Protein AF-A0A1V4SZZ2-F1 (afdb_monomer_lite)

Sequence (129 aa):
RLESINNEPLRNYQVSIIRALSTLIGRSTSETLAELESLEASYDQLLGFRQFLESKGLSFPELEYRMYVLIQELDEFGVGIENFSFNRFDEEKHGDLKKDSRISMENAITMLEKALDSVKRGQPPYENF

pLDDT: mean 87.86, std 12.89, range [35.25, 97.75]

Radius of gyration: 17.21 Å; chains: 1; bounding box: 41×32×50 Å

Structure (mmCIF, N/CA/C/O backbone):
data_AF-A0A1V4SZZ2-F1
#
_entry.id   AF-A0A1V4SZZ2-F1
#
loop_
_atom_site.group_PDB
_atom_site.id
_atom_site.type_symbol
_atom_site.label_atom_id
_atom_site.label_alt_id
_atom_site.label_comp_id
_atom_site.label_asym_id
_atom_site.label_entity_id
_atom_site.label_seq_id
_atom_site.pdbx_PDB_ins_code
_atom_site.Cartn_x
_atom_site.Cartn_y
_atom_site.Cartn_z
_atom_site.occupancy
_atom_site.B_iso_or_equiv
_atom_site.auth_seq_id
_atom_site.auth_comp_id
_atom_site.auth_asym_id
_atom_site.auth_atom_id
_atom_site.pdbx_PDB_model_num
ATOM 1 N N . ARG A 1 1 ? -8.273 -22.784 13.184 1.00 47.00 1 ARG A N 1
ATOM 2 C CA . ARG A 1 1 ? -9.230 -21.900 13.903 1.00 47.00 1 ARG A CA 1
ATOM 3 C C . ARG A 1 1 ? -8.570 -20.599 14.360 1.00 47.00 1 ARG A C 1
ATOM 5 O O . ARG A 1 1 ? -9.166 -19.564 14.141 1.00 47.00 1 ARG A O 1
ATOM 12 N N . LEU A 1 2 ? -7.364 -20.629 14.948 1.00 39.09 2 LEU A N 1
ATOM 13 C CA . LEU A 1 2 ? -6.578 -19.405 15.198 1.0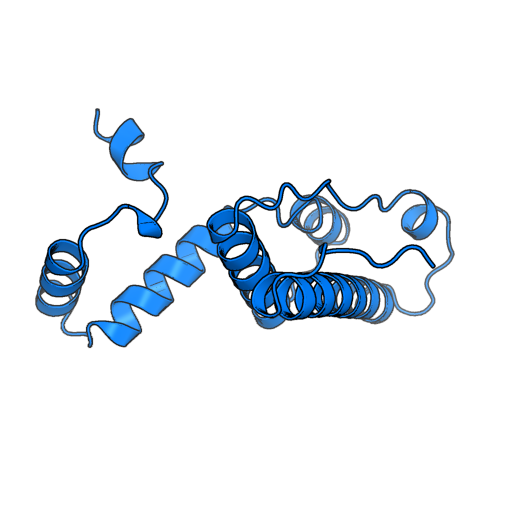0 39.09 2 LEU A CA 1
ATOM 14 C C . LEU A 1 2 ? -5.928 -18.868 13.911 1.00 39.09 2 LEU A C 1
ATOM 16 O O . LEU A 1 2 ? -6.052 -17.689 13.622 1.00 39.09 2 LEU A O 1
ATOM 20 N N . GLU A 1 3 ? -5.368 -19.742 13.069 1.00 46.19 3 GLU A N 1
ATOM 21 C CA . GLU A 1 3 ? -4.820 -19.337 11.758 1.00 46.19 3 GLU A CA 1
ATOM 22 C C . GLU A 1 3 ? -5.866 -18.739 10.809 1.00 46.19 3 GLU A C 1
ATOM 24 O O . GLU A 1 3 ? -5.558 -17.840 10.043 1.00 46.19 3 GLU A O 1
ATOM 29 N N . SER A 1 4 ? -7.122 -19.193 10.883 1.00 48.41 4 SER A N 1
ATOM 30 C CA . SER A 1 4 ? -8.207 -18.632 10.071 1.00 48.41 4 SER A CA 1
ATOM 31 C C . SER A 1 4 ? -8.628 -17.236 10.528 1.00 48.41 4 SER A C 1
ATOM 33 O O . SER A 1 4 ? -9.132 -16.489 9.710 1.00 48.41 4 SER A O 1
ATOM 35 N N . ILE A 1 5 ? -8.426 -16.897 11.809 1.00 51.81 5 ILE A N 1
ATOM 36 C CA . ILE A 1 5 ? -8.685 -15.551 12.340 1.00 51.81 5 ILE A CA 1
ATOM 37 C C . ILE A 1 5 ? -7.522 -14.620 11.984 1.00 51.81 5 ILE A C 1
ATOM 39 O O . ILE A 1 5 ? -7.768 -13.475 11.653 1.00 51.81 5 ILE A O 1
ATOM 43 N N . ASN A 1 6 ? -6.274 -15.102 12.003 1.00 53.56 6 ASN A N 1
ATOM 44 C CA . ASN A 1 6 ? -5.096 -14.293 11.651 1.00 53.56 6 ASN A CA 1
ATOM 45 C C . ASN A 1 6 ? -5.037 -13.867 10.175 1.00 53.56 6 ASN A C 1
ATOM 47 O O . ASN A 1 6 ? -4.257 -12.982 9.844 1.00 53.56 6 ASN A O 1
ATOM 51 N N . ASN A 1 7 ? -5.817 -14.513 9.307 1.00 61.84 7 ASN A N 1
ATOM 52 C CA . ASN A 1 7 ? -5.846 -14.237 7.872 1.00 61.84 7 ASN A CA 1
ATOM 53 C C . ASN A 1 7 ? -7.115 -13.482 7.444 1.00 61.84 7 ASN A C 1
ATOM 55 O O . ASN A 1 7 ? -7.361 -13.351 6.245 1.00 61.84 7 ASN A O 1
ATOM 59 N N . GLU A 1 8 ? -7.961 -13.045 8.386 1.00 71.69 8 GLU A N 1
ATOM 60 C CA . GLU A 1 8 ? -9.077 -12.165 8.042 1.00 71.69 8 GLU A CA 1
ATOM 61 C C . GLU A 1 8 ? -8.556 -10.747 7.772 1.00 71.69 8 GLU A C 1
ATOM 63 O O . GLU A 1 8 ? -7.724 -10.260 8.538 1.00 71.69 8 GLU A O 1
ATOM 68 N N . PRO A 1 9 ? -9.055 -10.069 6.723 1.00 75.38 9 PRO A N 1
ATOM 69 C CA . PRO A 1 9 ? -8.731 -8.673 6.477 1.00 75.38 9 PRO A CA 1
ATOM 70 C C . PRO A 1 9 ? -9.028 -7.784 7.690 1.00 75.38 9 PRO A C 1
ATOM 72 O O . PRO A 1 9 ? -10.084 -7.931 8.317 1.00 75.38 9 PRO A O 1
ATOM 75 N N . LEU A 1 10 ? -8.161 -6.815 7.987 1.00 83.00 10 LEU A N 1
ATOM 76 C CA . LEU A 1 10 ? -8.281 -5.902 9.126 1.00 83.00 10 LEU A CA 1
ATOM 77 C C . LEU A 1 10 ? -9.636 -5.183 9.146 1.00 83.00 10 LEU A C 1
ATOM 79 O O . LEU A 1 10 ? -10.232 -4.997 10.208 1.00 83.00 10 LEU A O 1
ATOM 83 N N . ARG A 1 11 ? -10.171 -4.858 7.964 1.00 79.38 11 ARG A N 1
ATOM 84 C CA . ARG A 1 11 ? -11.501 -4.250 7.777 1.00 79.38 11 ARG A CA 1
ATOM 85 C C . ARG A 1 11 ? -12.660 -5.063 8.372 1.00 79.38 11 ARG A C 1
ATOM 87 O O . ARG A 1 11 ? -13.711 -4.501 8.666 1.00 79.38 11 ARG A O 1
ATOM 94 N N . ASN A 1 12 ? -12.485 -6.371 8.580 1.00 84.00 12 ASN A N 1
ATOM 95 C CA . ASN A 1 12 ? -13.504 -7.234 9.182 1.00 84.00 12 ASN A CA 1
ATOM 96 C C . ASN A 1 12 ? -13.476 -7.210 10.719 1.00 84.00 12 ASN A C 1
ATOM 98 O O . ASN A 1 12 ? -14.422 -7.676 11.363 1.00 84.00 12 ASN A O 1
ATOM 102 N N . TYR A 1 13 ? -12.426 -6.659 11.336 1.00 84.75 13 TYR A N 1
ATOM 103 C CA . TYR A 1 13 ? -12.338 -6.574 12.788 1.00 84.75 13 TYR A CA 1
ATOM 104 C C . TYR A 1 13 ? -13.223 -5.453 13.328 1.00 84.75 13 TYR A C 1
ATOM 106 O O . TYR A 1 13 ? -13.207 -4.309 12.878 1.00 84.75 13 TYR A O 1
ATOM 114 N N . GLN A 1 14 ? -13.979 -5.767 14.378 1.00 87.69 14 GLN A N 1
ATOM 115 C CA . GLN A 1 14 ? -14.790 -4.764 15.058 1.00 87.69 14 GLN A CA 1
ATOM 116 C C . GLN A 1 14 ? -13.910 -3.724 15.758 1.00 87.69 14 GLN A C 1
ATOM 118 O O . GLN A 1 14 ? -12.943 -4.057 16.444 1.00 87.69 14 GLN A O 1
ATOM 123 N N . VAL A 1 15 ? -14.338 -2.460 15.719 1.00 88.94 15 VAL A N 1
ATOM 124 C CA . VAL A 1 15 ? -13.685 -1.345 16.431 1.00 88.94 15 VAL A CA 1
ATOM 125 C C . VAL A 1 15 ? -13.502 -1.630 17.931 1.00 88.94 15 VAL A C 1
ATOM 127 O O . VAL A 1 15 ? -12.548 -1.155 18.543 1.00 88.94 15 VAL A O 1
ATOM 130 N N . SER A 1 16 ? -14.389 -2.419 18.545 1.00 92.25 16 SER A N 1
ATOM 131 C CA . SER A 1 16 ? -14.268 -2.864 19.942 1.00 92.25 16 SER A CA 1
ATOM 132 C C . SER A 1 16 ? -12.980 -3.654 20.208 1.00 92.25 16 SER A C 1
ATOM 134 O O . SER A 1 16 ? -12.369 -3.461 21.259 1.00 92.25 16 SER A O 1
ATOM 136 N N . ILE A 1 17 ? -12.538 -4.481 19.257 1.00 91.56 17 ILE A N 1
ATOM 137 C CA . ILE A 1 17 ? -11.297 -5.261 19.341 1.00 91.56 17 ILE A CA 1
ATOM 138 C C . ILE A 1 17 ? -10.094 -4.320 19.283 1.00 91.56 17 ILE A C 1
ATOM 140 O O . ILE A 1 17 ? -9.214 -4.398 20.138 1.00 91.56 17 ILE A O 1
ATOM 144 N N . ILE A 1 18 ? -10.095 -3.371 18.343 1.00 92.00 18 ILE A N 1
ATOM 145 C CA . ILE A 1 18 ? -9.021 -2.376 18.200 1.00 92.00 18 ILE A CA 1
ATOM 146 C C . ILE A 1 18 ? -8.927 -1.511 19.466 1.00 92.00 18 ILE A C 1
ATOM 148 O O . ILE A 1 18 ? -7.838 -1.259 19.976 1.00 92.00 18 ILE A O 1
ATOM 152 N N . ARG A 1 19 ? -10.069 -1.107 20.041 1.00 93.38 19 ARG A N 1
ATOM 153 C CA . ARG A 1 19 ? -10.108 -0.384 21.322 1.00 93.38 19 ARG A CA 1
ATOM 154 C C . ARG A 1 19 ? -9.519 -1.212 22.460 1.00 93.38 19 ARG A C 1
ATOM 156 O O . ARG A 1 19 ? -8.684 -0.690 23.193 1.00 93.38 19 ARG A O 1
ATOM 163 N N . ALA A 1 20 ? -9.899 -2.485 22.578 1.00 95.31 20 ALA A N 1
ATOM 164 C CA . ALA A 1 20 ? -9.355 -3.383 23.594 1.00 95.31 20 ALA A CA 1
ATOM 165 C C . ALA A 1 20 ? -7.829 -3.540 23.463 1.00 95.31 20 ALA A C 1
ATOM 167 O O . ALA A 1 20 ? -7.123 -3.441 24.466 1.00 95.31 20 ALA A O 1
ATOM 168 N N . LEU A 1 21 ? -7.319 -3.700 22.236 1.00 93.75 21 LEU A N 1
ATOM 169 C CA . LEU A 1 21 ? -5.881 -3.732 21.954 1.00 93.75 21 LEU A CA 1
ATOM 170 C C . LEU A 1 21 ? -5.206 -2.417 22.351 1.00 93.75 21 LEU A C 1
ATOM 172 O O . LEU A 1 21 ? -4.221 -2.447 23.082 1.00 93.75 21 LEU A O 1
ATOM 176 N N . SER A 1 22 ? -5.772 -1.274 21.954 1.00 94.75 22 SER A N 1
ATOM 177 C CA . SER A 1 22 ? -5.214 0.046 22.268 1.00 94.75 22 SER A CA 1
ATOM 178 C C . SER A 1 22 ? -5.106 0.290 23.779 1.00 94.75 22 SER A C 1
ATOM 180 O O . SER A 1 22 ? -4.073 0.749 24.266 1.00 94.75 22 SER A O 1
ATOM 182 N N . THR A 1 23 ? -6.124 -0.124 24.547 1.00 95.69 23 THR A N 1
ATOM 183 C CA . THR A 1 23 ? -6.099 -0.087 26.015 1.00 95.69 23 THR A CA 1
ATOM 184 C C . THR A 1 23 ? -5.019 -1.000 26.593 1.00 95.69 23 THR A C 1
ATOM 186 O O . THR A 1 23 ? -4.328 -0.592 27.522 1.00 95.69 23 THR A O 1
ATOM 189 N N . LEU A 1 24 ? -4.852 -2.212 26.054 1.00 95.75 24 LEU A N 1
ATOM 190 C CA . LEU A 1 24 ? -3.870 -3.181 26.545 1.00 95.75 24 LEU A CA 1
ATOM 191 C C . LEU A 1 24 ? -2.425 -2.703 26.343 1.00 95.75 24 LEU A C 1
ATOM 193 O O . LEU A 1 24 ? -1.596 -2.880 27.232 1.00 95.75 24 LEU A O 1
ATOM 197 N N . ILE A 1 25 ? -2.125 -2.102 25.188 1.00 94.06 25 ILE A N 1
ATOM 198 C CA . ILE A 1 25 ? -0.769 -1.650 24.833 1.00 94.06 25 ILE A CA 1
ATOM 199 C C . ILE A 1 25 ? -0.475 -0.206 25.264 1.00 94.06 25 ILE A C 1
ATOM 201 O O . ILE A 1 25 ? 0.650 0.263 25.103 1.00 94.06 25 ILE A O 1
ATOM 205 N N . GLY A 1 26 ? -1.471 0.509 25.798 1.00 94.88 26 GLY A N 1
ATOM 206 C CA . GLY A 1 26 ? -1.326 1.893 26.250 1.00 94.88 26 GLY A CA 1
ATOM 207 C C . GLY A 1 26 ? -1.107 2.905 25.119 1.00 94.88 26 GLY A C 1
ATOM 208 O O . GLY A 1 26 ? -0.471 3.932 25.348 1.00 94.88 26 GLY A O 1
ATOM 209 N N . ARG A 1 27 ? -1.609 2.623 23.910 1.00 94.75 27 ARG A N 1
ATOM 210 C CA . ARG A 1 27 ? -1.555 3.526 22.744 1.00 94.75 27 ARG A CA 1
ATOM 211 C C . ARG A 1 27 ? -2.943 4.058 22.413 1.00 94.75 27 ARG A C 1
ATOM 213 O O . ARG A 1 27 ? -3.954 3.504 22.847 1.00 94.75 27 ARG A O 1
ATOM 220 N N . SER A 1 28 ? -3.019 5.129 21.630 1.00 95.81 28 SER A N 1
ATOM 221 C CA . SER A 1 28 ? -4.310 5.576 21.107 1.00 95.81 28 SER A CA 1
ATOM 222 C C . SER A 1 28 ? -4.894 4.537 20.140 1.00 95.8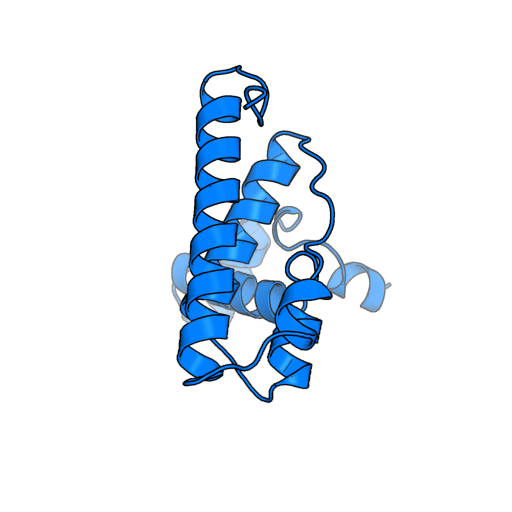1 28 SER A C 1
ATOM 224 O O . SER A 1 28 ? -4.173 3.776 19.486 1.00 95.81 28 SER A O 1
ATOM 226 N N . THR A 1 29 ? -6.224 4.508 20.012 1.00 92.19 29 THR A N 1
ATOM 227 C CA . THR A 1 29 ? -6.899 3.628 19.044 1.00 92.19 29 THR A CA 1
ATOM 228 C C . THR A 1 29 ? -6.454 3.921 17.608 1.00 92.19 29 THR A C 1
ATOM 230 O O . THR A 1 29 ? -6.336 2.991 16.821 1.00 92.19 29 THR A O 1
ATOM 233 N N . SER A 1 30 ? -6.141 5.183 17.289 1.00 90.31 30 SER A N 1
ATOM 234 C CA . SER A 1 30 ? -5.644 5.581 15.966 1.00 90.31 30 SER A CA 1
ATOM 235 C C . SER A 1 30 ? -4.244 5.040 15.681 1.00 90.31 30 SER A C 1
ATOM 237 O O . SER A 1 30 ? -4.021 4.501 14.606 1.00 90.31 30 SER A O 1
ATOM 239 N N . GLU A 1 31 ? -3.306 5.153 16.627 1.00 91.94 31 GLU A N 1
ATOM 240 C CA . GLU A 1 31 ? -1.949 4.603 16.460 1.00 91.94 31 GLU A CA 1
ATOM 241 C C . GLU A 1 31 ? -1.979 3.078 16.345 1.00 91.94 31 GLU A C 1
ATOM 243 O O . GLU A 1 31 ? -1.259 2.501 15.538 1.00 91.94 31 GLU A O 1
ATOM 248 N N . THR A 1 32 ? -2.844 2.432 17.132 1.00 92.44 32 THR A N 1
ATOM 249 C CA . THR A 1 32 ? -3.032 0.975 17.086 1.00 92.44 32 THR A CA 1
ATOM 250 C C . THR A 1 32 ? -3.563 0.533 15.724 1.00 92.44 32 THR A C 1
ATOM 252 O O . THR A 1 32 ? -3.076 -0.443 15.166 1.00 92.44 32 THR A O 1
ATOM 255 N N . LEU A 1 33 ? -4.550 1.253 15.178 1.00 90.25 33 LEU A N 1
ATOM 256 C CA . LEU A 1 33 ? -5.100 0.966 13.855 1.00 90.25 33 LEU A CA 1
ATOM 257 C C . LEU A 1 33 ? -4.043 1.143 12.760 1.00 90.25 33 LEU A C 1
ATOM 259 O O . LEU A 1 33 ? -3.852 0.226 11.974 1.00 90.25 33 LEU A O 1
ATOM 263 N N . ALA A 1 34 ? -3.295 2.248 12.777 1.00 86.31 34 ALA A N 1
ATOM 264 C CA . ALA A 1 34 ? -2.250 2.511 11.787 1.00 86.31 34 ALA A CA 1
ATOM 265 C C . ALA A 1 34 ? -1.138 1.443 11.789 1.00 86.31 34 ALA A C 1
ATOM 267 O O . ALA A 1 34 ? -0.616 1.072 10.740 1.00 86.31 34 ALA A O 1
ATOM 268 N N . GLU A 1 35 ? -0.768 0.921 12.961 1.00 89.38 35 GLU A N 1
ATOM 269 C CA . GLU A 1 35 ? 0.214 -0.164 13.074 1.00 89.38 35 GLU A CA 1
ATOM 270 C C . GLU A 1 35 ? -0.320 -1.485 12.504 1.00 89.38 35 GLU A C 1
ATOM 272 O O . GLU A 1 35 ? 0.416 -2.201 11.825 1.00 89.38 35 GLU A O 1
ATOM 277 N N . LEU A 1 36 ? -1.601 -1.790 12.730 1.00 89.88 36 LEU A N 1
ATOM 278 C CA . LEU A 1 36 ? -2.255 -2.964 12.150 1.00 89.88 36 LEU A CA 1
ATOM 279 C C . LEU A 1 36 ? -2.397 -2.840 10.626 1.00 89.88 36 LEU A C 1
ATOM 281 O O . LEU A 1 36 ? -2.118 -3.806 9.922 1.00 89.88 36 LEU A O 1
ATOM 285 N N . GLU A 1 37 ? -2.770 -1.664 10.115 1.00 86.94 37 GLU A N 1
ATOM 286 C CA . GLU A 1 37 ? -2.862 -1.391 8.673 1.00 86.94 37 GLU A CA 1
ATOM 287 C C . GLU A 1 37 ? -1.490 -1.513 8.002 1.00 86.94 37 GLU A C 1
ATOM 289 O O . GLU A 1 37 ? -1.367 -2.119 6.943 1.00 86.94 37 GLU A O 1
ATOM 294 N N . SER A 1 38 ? -0.437 -0.992 8.637 1.00 84.31 38 SER A N 1
ATOM 295 C CA . SER A 1 38 ? 0.941 -1.131 8.154 1.00 84.31 38 SER A CA 1
ATOM 296 C C . SER A 1 38 ? 1.395 -2.594 8.130 1.00 84.31 38 SER A C 1
ATOM 298 O O . SER A 1 38 ? 2.011 -3.048 7.163 1.00 84.31 38 SER A O 1
ATOM 300 N N . LEU A 1 39 ? 1.042 -3.364 9.164 1.00 86.25 39 LEU A N 1
ATOM 301 C CA . LEU A 1 39 ? 1.324 -4.793 9.221 1.00 86.25 39 LEU A CA 1
ATOM 302 C C . LEU A 1 39 ? 0.594 -5.556 8.108 1.00 86.25 39 LEU A C 1
ATOM 304 O O . LEU A 1 39 ? 1.207 -6.379 7.436 1.00 86.25 39 LEU A O 1
ATOM 308 N N . GLU A 1 40 ? -0.686 -5.281 7.878 1.00 85.81 40 GLU A N 1
ATOM 309 C CA . GLU A 1 40 ? -1.460 -5.910 6.806 1.00 85.81 40 GLU A CA 1
ATOM 310 C C . GLU A 1 40 ? -0.926 -5.535 5.418 1.00 85.81 40 GLU A C 1
ATOM 312 O O . GLU A 1 40 ? -0.657 -6.418 4.598 1.00 85.81 40 GLU A O 1
ATOM 317 N N . ALA A 1 41 ? -0.655 -4.245 5.193 1.00 84.62 41 ALA A N 1
ATOM 318 C CA . ALA A 1 41 ? -0.017 -3.754 3.978 1.00 84.62 41 ALA A CA 1
ATOM 319 C C . ALA A 1 41 ? 1.305 -4.481 3.719 1.00 84.62 41 ALA A C 1
ATOM 321 O O . ALA A 1 41 ? 1.611 -4.813 2.576 1.00 84.62 41 ALA A O 1
ATOM 322 N N . SER A 1 42 ? 2.064 -4.810 4.771 1.00 82.56 42 SER A N 1
ATOM 323 C CA . SER A 1 42 ? 3.319 -5.561 4.679 1.00 82.56 42 SER A CA 1
ATOM 324 C C . SER A 1 42 ? 3.168 -7.024 4.248 1.00 82.56 42 SER A C 1
ATOM 326 O O . SER A 1 42 ? 4.182 -7.660 3.973 1.00 82.56 42 SER A O 1
ATOM 328 N N . TYR A 1 43 ? 1.951 -7.558 4.069 1.00 82.25 43 TYR A N 1
ATOM 329 C CA . TYR A 1 43 ? 1.678 -8.887 3.483 1.00 82.25 43 TYR A CA 1
ATOM 330 C C . TYR A 1 43 ? 1.009 -8.843 2.093 1.00 82.25 43 TYR A C 1
ATOM 332 O O . TYR A 1 43 ? 1.055 -9.838 1.364 1.00 82.25 43 TYR A O 1
ATOM 340 N N . ASP A 1 44 ? 0.482 -7.688 1.685 1.00 88.44 44 ASP A N 1
ATOM 341 C CA . ASP A 1 44 ? -0.200 -7.501 0.402 1.00 88.44 44 ASP A CA 1
ATOM 342 C C . ASP A 1 44 ? 0.732 -7.619 -0.823 1.00 88.44 44 ASP A C 1
ATOM 344 O O . ASP A 1 44 ? 1.874 -7.171 -0.819 1.00 88.44 44 ASP A O 1
ATOM 348 N N . GLN A 1 45 ? 0.258 -8.207 -1.922 1.00 91.25 45 GLN A N 1
ATOM 349 C CA . GLN A 1 45 ? 1.076 -8.361 -3.137 1.00 91.25 45 GLN A CA 1
ATOM 350 C C . GLN A 1 45 ? 1.216 -7.066 -3.957 1.00 91.25 45 GLN A C 1
ATOM 352 O O . GLN A 1 45 ? 1.997 -7.023 -4.913 1.00 91.25 45 GLN A O 1
ATOM 357 N N . LEU A 1 46 ? 0.479 -6.016 -3.590 1.00 93.69 46 LEU A N 1
ATOM 358 C CA . LEU A 1 46 ? 0.450 -4.693 -4.206 1.00 93.69 46 LEU A CA 1
ATOM 359 C C . LEU A 1 46 ? 0.263 -4.781 -5.722 1.00 93.69 46 LEU A C 1
ATOM 361 O O . LEU A 1 46 ? 0.994 -4.159 -6.491 1.00 93.69 46 LEU A O 1
ATOM 365 N N . LEU A 1 47 ? -0.676 -5.624 -6.164 1.00 93.19 47 LEU A N 1
ATOM 366 C CA . LEU A 1 47 ? -0.949 -5.877 -7.584 1.00 93.19 47 LEU A CA 1
ATOM 367 C C . LEU A 1 47 ? 0.318 -6.255 -8.383 1.00 93.19 47 LEU A C 1
ATOM 369 O O . LEU A 1 47 ? 0.502 -5.826 -9.520 1.00 93.19 47 LEU A O 1
ATOM 373 N N . GLY A 1 48 ? 1.226 -7.024 -7.772 1.00 93.44 48 GLY A N 1
ATOM 374 C CA . GLY A 1 48 ? 2.492 -7.465 -8.368 1.00 93.44 48 GLY A CA 1
ATOM 375 C C . GLY A 1 48 ? 3.697 -6.566 -8.067 1.00 93.44 48 GLY A C 1
ATOM 376 O O . GLY A 1 48 ? 4.833 -6.985 -8.305 1.00 93.44 48 GLY A O 1
ATOM 377 N N . PHE A 1 49 ? 3.502 -5.371 -7.491 1.00 95.12 49 PHE A N 1
ATOM 378 C CA . PHE A 1 49 ? 4.619 -4.494 -7.118 1.00 95.12 49 PHE A CA 1
ATOM 379 C C . PHE A 1 49 ? 5.511 -5.098 -6.040 1.00 95.12 49 PHE A C 1
ATOM 381 O O . PHE A 1 49 ? 6.708 -4.823 -6.044 1.00 95.12 49 PHE A O 1
ATOM 388 N N . ARG A 1 50 ? 4.980 -5.937 -5.143 1.00 93.19 50 ARG A N 1
ATOM 389 C CA . ARG A 1 50 ? 5.811 -6.556 -4.108 1.00 93.19 50 ARG A CA 1
ATOM 390 C C . ARG A 1 50 ? 6.933 -7.393 -4.704 1.00 93.19 50 ARG A C 1
ATOM 392 O O . ARG A 1 50 ? 8.104 -7.122 -4.458 1.00 93.19 50 ARG A O 1
ATOM 399 N N . GLN A 1 51 ? 6.568 -8.363 -5.537 1.00 93.19 51 GLN A N 1
ATOM 400 C CA . GLN A 1 51 ? 7.532 -9.228 -6.205 1.00 93.19 51 GLN A CA 1
ATOM 401 C C . GLN A 1 51 ? 8.517 -8.409 -7.052 1.00 93.19 51 GLN A C 1
ATOM 403 O O . GLN A 1 51 ? 9.715 -8.692 -7.066 1.00 93.19 51 GLN A O 1
ATOM 408 N N . PHE A 1 52 ? 8.026 -7.366 -7.730 1.00 94.56 52 PHE A N 1
ATOM 409 C CA . PHE A 1 52 ? 8.863 -6.447 -8.494 1.00 94.56 52 PHE A CA 1
ATOM 410 C C . PHE A 1 52 ? 9.915 -5.750 -7.614 1.00 94.56 52 PHE A C 1
ATOM 412 O O . PHE A 1 52 ? 11.106 -5.818 -7.925 1.00 94.56 52 PHE A O 1
ATOM 419 N N . LEU A 1 53 ? 9.513 -5.138 -6.498 1.00 94.94 53 LEU A N 1
ATOM 420 C CA . LEU A 1 53 ? 10.415 -4.429 -5.585 1.00 94.94 53 LEU A CA 1
ATOM 421 C C . LEU A 1 53 ? 11.418 -5.377 -4.914 1.00 94.94 53 LEU A C 1
ATOM 423 O O . LEU A 1 53 ? 12.618 -5.088 -4.898 1.00 94.94 53 LEU A O 1
ATOM 427 N N . GLU A 1 54 ? 10.953 -6.538 -4.449 1.00 94.19 54 GLU A N 1
ATOM 428 C CA . GLU A 1 54 ? 11.797 -7.579 -3.856 1.00 94.19 54 GLU A CA 1
ATOM 429 C C . GLU A 1 54 ? 12.869 -8.065 -4.839 1.00 94.19 54 GLU A C 1
ATOM 431 O O . GLU A 1 54 ? 14.043 -8.153 -4.476 1.00 94.19 54 GLU A O 1
ATOM 436 N N . SER A 1 55 ? 12.505 -8.291 -6.110 1.00 93.88 55 SER A N 1
ATOM 437 C CA . SER A 1 55 ? 13.448 -8.736 -7.149 1.00 93.88 55 SER A CA 1
ATOM 438 C C . SER A 1 55 ? 14.598 -7.752 -7.393 1.00 93.88 55 SER A C 1
ATOM 440 O O . SER A 1 55 ? 15.676 -8.148 -7.840 1.00 93.88 55 SER A O 1
ATOM 442 N N . LYS A 1 56 ? 14.384 -6.467 -7.087 1.00 92.56 56 LYS A N 1
ATOM 443 C CA . LYS A 1 56 ? 15.370 -5.391 -7.241 1.00 92.56 56 LYS A CA 1
ATOM 444 C C . LYS A 1 56 ? 16.018 -4.982 -5.912 1.00 92.56 56 LYS A C 1
ATOM 446 O O . LYS A 1 56 ? 16.853 -4.079 -5.909 1.00 92.56 56 LYS A O 1
ATOM 451 N N . GLY A 1 57 ? 15.665 -5.631 -4.797 1.00 94.50 57 GLY A N 1
ATOM 452 C CA . GLY A 1 57 ? 16.150 -5.281 -3.458 1.00 94.50 57 GLY A CA 1
ATOM 453 C C . GLY A 1 57 ? 15.739 -3.871 -3.022 1.00 94.50 57 GLY A C 1
ATOM 454 O O . GLY A 1 57 ? 16.504 -3.183 -2.344 1.00 94.50 57 GLY A O 1
ATOM 455 N N . LEU A 1 58 ? 14.567 -3.411 -3.467 1.00 95.75 58 LEU A N 1
ATOM 456 C CA . LEU A 1 58 ? 14.040 -2.075 -3.203 1.00 95.75 58 LEU A CA 1
ATOM 457 C C . LEU A 1 58 ? 12.872 -2.130 -2.217 1.00 95.75 58 LEU A C 1
ATOM 459 O O . LEU A 1 58 ? 12.161 -3.123 -2.130 1.00 95.75 58 LEU A O 1
ATOM 463 N N . SER A 1 59 ? 12.661 -1.026 -1.505 1.00 93.75 59 SER A N 1
ATOM 464 C CA . SER A 1 59 ? 11.451 -0.784 -0.720 1.00 93.75 59 SER A CA 1
ATOM 465 C C . SER A 1 59 ? 11.153 0.713 -0.687 1.00 93.75 59 SER A C 1
ATOM 467 O O . SER A 1 59 ? 12.064 1.549 -0.599 1.00 93.75 59 SER A O 1
ATOM 469 N N . PHE A 1 60 ? 9.868 1.043 -0.774 1.00 94.62 60 PHE A N 1
ATOM 470 C CA . PHE A 1 60 ? 9.325 2.392 -0.700 1.00 94.62 60 PHE A CA 1
ATOM 471 C C . PHE A 1 60 ? 8.120 2.410 0.255 1.00 94.62 60 PHE A C 1
ATOM 473 O O . PHE A 1 60 ? 6.996 2.581 -0.214 1.00 94.62 60 PHE A O 1
ATOM 480 N N . PRO A 1 61 ? 8.326 2.289 1.583 1.00 90.19 61 PRO A N 1
ATOM 481 C CA . PRO A 1 61 ? 7.247 2.009 2.538 1.00 90.19 61 PRO A CA 1
ATOM 482 C C . PRO A 1 61 ? 6.037 2.947 2.429 1.00 90.19 61 PRO A C 1
ATOM 484 O O . PRO A 1 61 ? 4.901 2.494 2.404 1.00 90.19 61 PRO A O 1
ATOM 487 N N . GLU A 1 62 ? 6.277 4.251 2.269 1.00 90.38 62 GLU A N 1
ATOM 488 C CA . GLU A 1 62 ? 5.212 5.254 2.112 1.00 90.38 62 GLU A CA 1
ATOM 489 C C . GLU A 1 62 ? 4.379 5.063 0.832 1.00 90.38 62 GLU A C 1
ATOM 491 O O . GLU A 1 62 ? 3.166 5.268 0.829 1.00 90.38 62 GLU A O 1
ATOM 496 N N . LEU A 1 63 ? 5.020 4.679 -0.277 1.00 95.00 63 LEU A N 1
ATOM 497 C CA . LEU A 1 63 ? 4.326 4.434 -1.543 1.00 95.00 63 LEU A CA 1
ATOM 498 C C . LEU A 1 63 ? 3.614 3.079 -1.521 1.00 95.00 63 LEU A C 1
ATOM 500 O O . LEU A 1 63 ? 2.486 2.987 -1.992 1.00 95.00 63 LEU A O 1
ATOM 504 N N . GLU A 1 64 ? 4.249 2.056 -0.946 1.00 94.19 64 GLU A N 1
ATOM 505 C CA . GLU A 1 64 ? 3.664 0.729 -0.717 1.00 94.19 64 GLU A CA 1
ATOM 506 C C . GLU A 1 64 ? 2.380 0.832 0.101 1.00 94.19 64 GLU A C 1
ATOM 508 O O . GLU A 1 64 ? 1.338 0.334 -0.324 1.00 94.19 64 GLU A O 1
ATOM 513 N N . TYR A 1 65 ? 2.422 1.574 1.206 1.00 90.25 65 TYR A N 1
ATOM 514 C CA . TYR A 1 65 ? 1.252 1.814 2.037 1.00 90.25 65 TYR A CA 1
ATOM 515 C C . TYR A 1 65 ? 0.162 2.609 1.305 1.00 90.25 65 TYR A C 1
ATOM 517 O O . TYR A 1 65 ? -1.006 2.229 1.325 1.00 90.25 65 TYR A O 1
ATOM 525 N N . ARG A 1 66 ? 0.521 3.687 0.596 1.00 93.50 66 ARG A N 1
ATOM 526 C CA . ARG A 1 66 ? -0.458 4.466 -0.182 1.00 93.50 66 ARG A CA 1
ATOM 527 C C . ARG A 1 66 ? -1.138 3.618 -1.257 1.00 93.50 66 ARG A C 1
ATOM 529 O O . ARG A 1 66 ? -2.344 3.736 -1.451 1.00 93.50 66 ARG A O 1
ATOM 536 N N . MET A 1 67 ? -0.380 2.769 -1.947 1.00 95.44 67 MET A N 1
A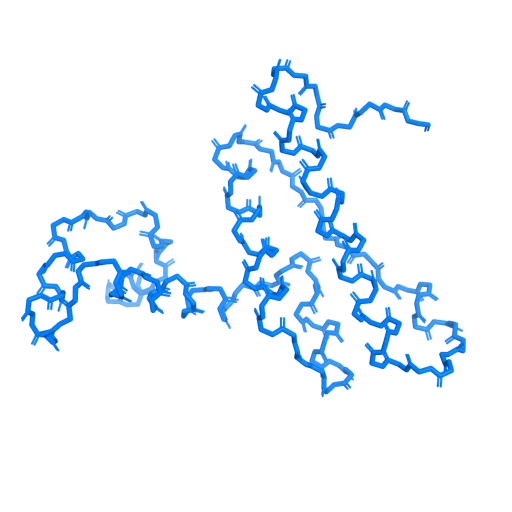TOM 537 C CA . MET A 1 67 ? -0.927 1.849 -2.940 1.00 95.44 67 MET A CA 1
ATOM 538 C C . MET A 1 67 ? -1.871 0.831 -2.295 1.00 95.44 67 MET A C 1
ATOM 540 O O . MET A 1 67 ? -2.963 0.621 -2.815 1.00 95.44 67 MET A O 1
ATOM 544 N N . TYR A 1 68 ? -1.483 0.263 -1.150 1.00 93.75 68 TYR A N 1
ATOM 545 C CA . TYR A 1 68 ? -2.328 -0.637 -0.368 1.00 93.75 68 TYR A CA 1
ATOM 546 C C . TYR A 1 68 ? -3.687 -0.005 -0.035 1.00 93.75 68 TYR A C 1
ATOM 548 O O . TYR A 1 68 ? -4.725 -0.576 -0.364 1.00 93.75 68 TYR A O 1
ATOM 556 N N . VAL A 1 69 ? -3.688 1.207 0.532 1.00 91.50 69 VAL A N 1
ATOM 557 C CA . VAL A 1 69 ? -4.921 1.931 0.888 1.00 91.50 69 VAL A CA 1
ATOM 558 C C . VAL A 1 69 ? -5.827 2.125 -0.331 1.00 91.50 69 VAL A C 1
ATOM 560 O O . VAL A 1 69 ? -7.022 1.857 -0.258 1.00 91.50 69 VAL A O 1
ATOM 563 N N . LEU A 1 70 ? -5.268 2.528 -1.476 1.00 94.50 70 LEU A N 1
ATOM 564 C CA . LEU A 1 70 ? -6.046 2.726 -2.704 1.00 94.50 70 LEU A CA 1
ATOM 565 C C . LEU A 1 70 ? -6.666 1.428 -3.235 1.00 94.50 70 LEU A C 1
ATOM 567 O O . LEU A 1 70 ? -7.794 1.454 -3.725 1.00 94.50 70 LEU A O 1
ATOM 571 N N . ILE A 1 71 ? -5.945 0.307 -3.142 1.00 93.56 71 ILE A N 1
ATOM 572 C CA . ILE A 1 71 ? -6.462 -1.014 -3.524 1.00 93.56 71 ILE A CA 1
ATOM 573 C C . ILE A 1 71 ? -7.647 -1.389 -2.631 1.00 93.56 71 ILE A C 1
ATOM 575 O O . ILE A 1 71 ? -8.681 -1.800 -3.151 1.00 93.56 71 ILE A O 1
ATOM 579 N N . GLN A 1 72 ? -7.520 -1.203 -1.312 1.00 90.50 72 GLN A N 1
ATOM 580 C CA . GLN A 1 72 ? -8.602 -1.492 -0.368 1.00 90.50 72 GLN A CA 1
ATOM 581 C C . GLN A 1 72 ? -9.828 -0.609 -0.625 1.00 90.50 72 GLN A C 1
ATOM 583 O O . GLN A 1 72 ? -10.936 -1.130 -0.715 1.00 90.50 72 GLN A O 1
ATOM 588 N N . GLU A 1 73 ? -9.647 0.701 -0.828 1.00 92.31 73 GLU A N 1
ATOM 589 C CA . GLU A 1 73 ? -10.766 1.599 -1.143 1.00 92.31 73 GLU A CA 1
ATOM 590 C C . GLU A 1 73 ? -11.479 1.190 -2.442 1.00 92.31 73 GLU A C 1
ATOM 592 O O . GLU A 1 73 ? -12.704 1.204 -2.507 1.00 92.31 73 GLU A O 1
ATOM 597 N N . LEU A 1 74 ? -10.744 0.802 -3.485 1.00 92.31 74 LEU A N 1
ATOM 598 C CA . LEU A 1 74 ? -11.341 0.344 -4.743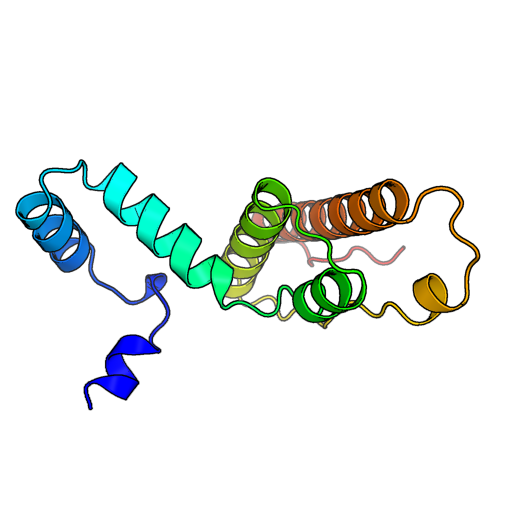 1.00 92.31 74 LEU A CA 1
ATOM 599 C C . LEU A 1 74 ? -12.079 -1.000 -4.594 1.00 92.31 74 LEU A C 1
ATOM 601 O O . LEU A 1 74 ? -13.156 -1.160 -5.176 1.00 92.31 74 LEU A O 1
ATOM 605 N N . ASP A 1 75 ? -11.555 -1.927 -3.786 1.00 90.25 75 ASP A N 1
ATOM 606 C CA . ASP A 1 75 ? -12.222 -3.194 -3.440 1.00 90.25 75 ASP A CA 1
ATOM 607 C C . ASP A 1 75 ? -13.551 -2.944 -2.703 1.00 90.25 75 ASP A C 1
ATOM 609 O O . ASP A 1 75 ? -14.555 -3.593 -2.998 1.00 90.25 75 ASP A O 1
ATOM 613 N N . GLU A 1 76 ? -13.617 -1.936 -1.824 1.00 89.19 76 GLU A N 1
ATOM 614 C CA . GLU A 1 76 ? -14.863 -1.527 -1.151 1.00 89.19 76 GLU A CA 1
ATOM 615 C C . GLU A 1 76 ? -15.942 -1.034 -2.128 1.00 89.19 76 GLU A C 1
ATOM 617 O O . GLU A 1 76 ? -17.136 -1.239 -1.893 1.00 89.19 76 GLU A O 1
ATOM 622 N N . PHE A 1 77 ? -15.542 -0.435 -3.253 1.00 89.81 77 PHE A N 1
ATOM 623 C CA . PHE A 1 77 ? -16.452 -0.086 -4.348 1.00 89.81 77 PHE A CA 1
ATOM 624 C C . PHE A 1 77 ? -16.730 -1.255 -5.313 1.00 89.81 77 PHE A C 1
ATOM 626 O O . PHE A 1 77 ? -17.460 -1.082 -6.292 1.00 89.81 77 PHE A O 1
ATOM 633 N N . GLY A 1 78 ? -16.183 -2.446 -5.055 1.00 87.94 78 GLY A N 1
ATOM 634 C CA . GLY A 1 78 ? -16.349 -3.635 -5.891 1.00 87.94 78 GLY A CA 1
ATOM 635 C C . GLY A 1 78 ? -15.570 -3.581 -7.207 1.00 87.94 78 GLY A C 1
ATOM 636 O O . GLY A 1 78 ? -15.951 -4.244 -8.175 1.00 87.94 78 GLY A O 1
ATOM 637 N N . VAL A 1 79 ? -14.506 -2.776 -7.275 1.00 89.19 79 VAL A N 1
ATOM 638 C CA . VAL A 1 79 ? -13.671 -2.634 -8.471 1.00 89.19 79 VAL A CA 1
ATOM 639 C C . VAL A 1 79 ? -12.565 -3.686 -8.449 1.00 89.19 79 VAL A C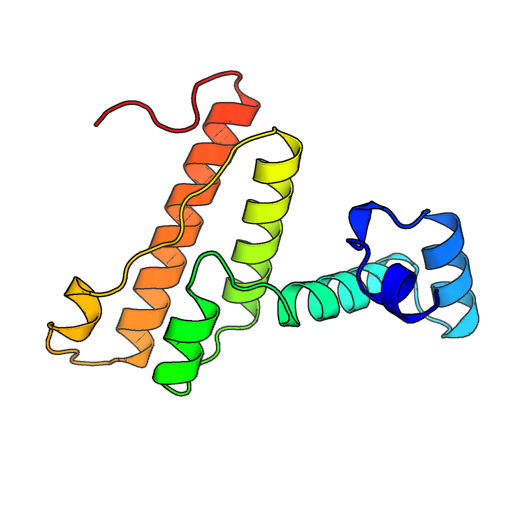 1
ATOM 641 O O . VAL A 1 79 ? -11.623 -3.598 -7.669 1.00 89.19 79 VAL A O 1
ATOM 644 N N . GLY A 1 80 ? -12.653 -4.669 -9.345 1.00 86.62 80 GLY A N 1
ATOM 645 C CA . GLY A 1 80 ? -11.566 -5.621 -9.572 1.00 86.62 80 GLY A CA 1
ATOM 646 C C . GLY A 1 80 ? -10.414 -4.966 -10.334 1.00 86.62 80 GLY A C 1
ATOM 647 O O . GLY A 1 80 ? -10.630 -4.405 -11.408 1.00 86.62 80 GLY A O 1
ATOM 648 N N . ILE A 1 81 ? -9.197 -5.053 -9.794 1.00 89.62 81 ILE A N 1
ATOM 649 C CA . ILE A 1 81 ? -7.988 -4.498 -10.413 1.00 89.62 81 ILE A CA 1
ATOM 650 C C . ILE A 1 81 ? -7.065 -5.651 -10.806 1.00 89.62 81 ILE A C 1
ATOM 652 O O . ILE A 1 81 ? -6.776 -6.531 -9.997 1.00 89.62 81 ILE A O 1
ATOM 656 N N . GLU A 1 82 ? -6.606 -5.651 -12.054 1.00 90.69 82 GLU A N 1
ATOM 657 C CA . GLU A 1 82 ? -5.617 -6.618 -12.528 1.00 90.69 82 GLU A CA 1
ATOM 658 C C . GLU A 1 82 ? -4.205 -6.270 -12.036 1.00 90.69 82 GLU A C 1
ATOM 660 O O . GLU A 1 82 ? -3.883 -5.115 -11.751 1.00 90.69 82 GLU A O 1
ATOM 665 N N . ASN A 1 83 ? -3.335 -7.279 -11.961 1.00 92.38 83 ASN A N 1
ATOM 666 C CA . ASN A 1 83 ? -1.935 -7.070 -11.597 1.00 92.38 83 ASN A CA 1
ATOM 667 C C . ASN A 1 83 ? -1.199 -6.229 -12.651 1.00 92.38 83 ASN A C 1
ATOM 669 O O . ASN A 1 83 ? -1.378 -6.415 -13.856 1.00 92.38 83 ASN A O 1
ATOM 673 N N . PHE A 1 84 ? -0.288 -5.370 -12.198 1.00 93.00 84 PHE A N 1
ATOM 674 C CA . PHE A 1 84 ? 0.641 -4.667 -13.074 1.00 93.00 84 PHE A CA 1
ATOM 675 C C . PHE A 1 84 ? 1.675 -5.639 -13.656 1.00 93.00 84 PHE A C 1
ATOM 677 O O . PHE A 1 84 ? 2.194 -6.518 -12.967 1.00 93.00 84 PHE A O 1
ATOM 684 N N . SER A 1 85 ? 2.011 -5.456 -14.936 1.00 91.44 85 SER A N 1
ATOM 685 C CA . SER A 1 85 ? 3.070 -6.211 -15.611 1.00 91.44 85 SER A CA 1
ATOM 686 C C . SER A 1 85 ? 4.339 -5.375 -15.755 1.00 91.44 85 SER A C 1
ATOM 688 O O . SER A 1 85 ? 4.270 -4.235 -16.217 1.00 91.44 85 SER A O 1
ATOM 690 N N . PHE A 1 86 ? 5.497 -5.973 -15.475 1.00 92.50 86 PHE A N 1
ATOM 691 C CA . PHE A 1 86 ? 6.801 -5.299 -15.548 1.00 92.50 86 PHE A CA 1
ATOM 692 C C . PHE A 1 86 ? 7.698 -5.803 -16.687 1.00 92.50 86 PHE A C 1
ATOM 694 O O . PHE A 1 86 ? 8.847 -5.387 -16.775 1.00 92.50 86 PHE A O 1
ATOM 701 N N . ASN A 1 87 ? 7.172 -6.620 -17.610 1.00 90.12 87 ASN A N 1
ATOM 702 C CA . ASN A 1 87 ? 7.941 -7.223 -18.712 1.00 90.12 87 ASN A CA 1
ATOM 703 C C . ASN A 1 87 ? 8.773 -6.189 -19.484 1.00 90.12 87 ASN A C 1
ATOM 705 O O . ASN A 1 87 ? 9.970 -6.359 -19.674 1.00 90.12 87 ASN A O 1
ATOM 709 N N . ARG A 1 88 ? 8.142 -5.075 -19.873 1.00 88.31 88 ARG A N 1
ATOM 710 C CA . ARG A 1 88 ? 8.822 -4.001 -20.602 1.00 88.31 88 ARG A CA 1
ATOM 711 C C . ARG A 1 88 ? 9.869 -3.286 -19.749 1.00 88.31 88 ARG A C 1
ATOM 713 O O . ARG A 1 88 ? 10.916 -2.924 -20.267 1.00 88.31 88 ARG A O 1
ATOM 720 N N . PHE A 1 89 ? 9.582 -3.073 -18.466 1.00 91.62 89 PHE A N 1
ATOM 721 C CA . PHE A 1 89 ? 10.540 -2.465 -17.547 1.00 91.62 89 PHE A CA 1
ATOM 722 C C . PHE A 1 89 ? 11.800 -3.335 -17.477 1.00 91.62 89 PHE A C 1
ATOM 724 O O . PHE A 1 89 ? 12.895 -2.841 -17.690 1.00 91.62 89 PHE A O 1
ATOM 731 N N . ASP A 1 90 ? 11.652 -4.647 -17.297 1.00 88.69 90 ASP A N 1
ATOM 732 C CA . ASP A 1 90 ? 12.790 -5.565 -17.175 1.00 88.69 90 ASP A CA 1
ATOM 733 C C . ASP A 1 90 ? 13.636 -5.712 -18.456 1.00 88.69 90 ASP A C 1
ATOM 735 O O . ASP A 1 90 ? 14.810 -6.080 -18.376 1.00 88.69 90 ASP A O 1
ATOM 739 N N . GLU A 1 91 ? 13.076 -5.402 -19.626 1.00 90.94 91 GLU A N 1
ATOM 740 C CA . GLU A 1 91 ? 13.793 -5.381 -20.909 1.00 90.94 91 GLU A CA 1
ATOM 741 C C . GLU A 1 91 ? 14.567 -4.070 -21.155 1.00 90.94 91 GLU A C 1
ATOM 743 O O . GLU A 1 91 ? 15.515 -4.040 -21.949 1.00 90.94 91 GLU A O 1
ATOM 748 N N . GLU A 1 92 ? 14.180 -2.975 -20.496 1.00 91.44 92 GLU A N 1
ATOM 749 C CA . GLU A 1 92 ? 14.762 -1.651 -20.701 1.00 91.44 92 GLU A CA 1
ATOM 750 C C . GLU A 1 92 ? 16.058 -1.448 -19.890 1.00 91.44 92 GLU A C 1
ATOM 752 O O . GLU A 1 92 ? 16.297 -2.015 -18.823 1.00 91.44 92 GLU A O 1
ATOM 757 N N . LYS A 1 93 ? 16.959 -0.604 -20.414 1.00 89.31 93 LYS A N 1
ATOM 758 C CA . LYS A 1 93 ? 18.158 -0.192 -19.672 1.00 89.31 93 LYS A CA 1
ATOM 759 C C . LYS A 1 93 ? 17.817 0.967 -18.744 1.00 89.31 93 LYS A C 1
ATOM 761 O O . LYS A 1 93 ? 17.529 2.064 -19.214 1.00 89.31 93 LYS A O 1
ATOM 766 N N . HIS A 1 94 ? 17.973 0.743 -17.445 1.00 92.31 94 HIS A N 1
ATOM 767 C CA . HIS A 1 94 ? 17.772 1.765 -16.420 1.00 92.31 94 HIS A CA 1
ATOM 768 C C . HIS A 1 94 ? 19.066 2.503 -16.096 1.00 92.31 94 HIS A C 1
ATOM 770 O O . HIS A 1 94 ? 20.077 1.885 -15.759 1.00 92.31 94 HIS A O 1
ATOM 776 N N . GLY A 1 95 ? 19.028 3.834 -16.171 1.00 90.00 95 GLY A N 1
ATOM 777 C CA . GLY A 1 95 ? 20.131 4.678 -15.704 1.00 90.00 95 GLY A CA 1
ATOM 778 C C . GLY A 1 95 ? 20.200 4.732 -14.175 1.00 90.00 95 GLY A C 1
ATOM 779 O O . GLY A 1 95 ? 21.286 4.684 -13.604 1.00 90.00 95 GLY A O 1
ATOM 780 N N . ASP A 1 96 ? 19.037 4.785 -13.522 1.00 95.06 96 ASP A N 1
ATOM 781 C CA . ASP A 1 96 ? 18.884 4.720 -12.069 1.00 95.06 96 ASP A CA 1
ATOM 782 C C . ASP A 1 96 ? 17.677 3.838 -11.738 1.00 95.06 96 ASP A C 1
ATOM 784 O O . ASP A 1 96 ? 16.529 4.282 -11.730 1.00 95.06 96 ASP A O 1
ATOM 788 N N . LEU A 1 97 ? 17.955 2.566 -11.448 1.00 93.69 97 LEU A N 1
ATOM 789 C CA . LEU A 1 97 ? 16.935 1.561 -11.159 1.00 93.69 97 LEU A CA 1
ATOM 790 C C . LEU A 1 97 ? 16.015 1.972 -10.002 1.00 93.69 97 LEU A C 1
ATOM 792 O O . LEU A 1 97 ? 14.814 1.708 -10.052 1.00 93.69 97 LEU A O 1
ATOM 796 N N . LYS A 1 98 ? 16.55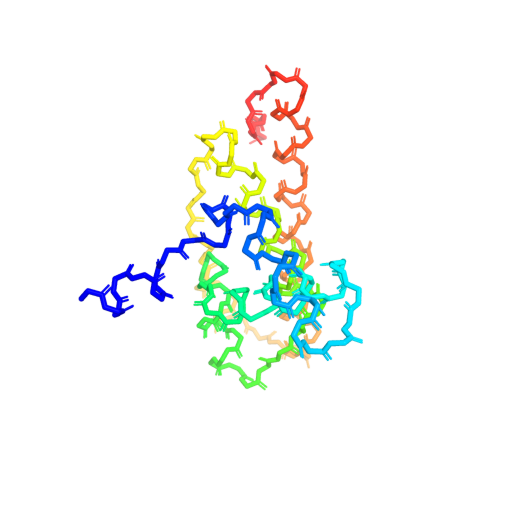4 2.619 -8.961 1.00 96.00 98 LYS A N 1
ATOM 797 C CA . LYS A 1 98 ? 15.766 3.029 -7.794 1.00 96.00 98 LYS A CA 1
ATOM 798 C C . LYS A 1 98 ? 14.797 4.139 -8.177 1.00 96.00 98 LYS A C 1
ATOM 800 O O . LYS A 1 98 ? 13.625 4.079 -7.807 1.00 96.00 98 LYS A O 1
ATOM 805 N N . LYS A 1 99 ? 15.276 5.138 -8.918 1.00 96.75 99 LYS A N 1
ATOM 806 C CA . LYS A 1 99 ? 14.443 6.238 -9.407 1.00 96.75 99 LYS A CA 1
ATOM 807 C C . LYS A 1 99 ? 13.369 5.742 -10.376 1.00 96.75 99 LYS A C 1
ATOM 809 O O . LYS A 1 99 ? 12.206 6.093 -10.203 1.00 96.75 99 LYS A O 1
ATOM 814 N N . ASP A 1 100 ? 13.736 4.899 -11.334 1.00 95.81 100 ASP A N 1
ATOM 815 C CA . ASP A 1 100 ? 12.810 4.386 -12.349 1.00 95.81 100 ASP A CA 1
ATOM 816 C C . ASP A 1 100 ? 11.724 3.490 -11.722 1.00 95.81 100 ASP A C 1
ATOM 818 O O . ASP A 1 100 ? 10.541 3.600 -12.057 1.00 95.81 100 ASP A O 1
ATOM 822 N N . SER A 1 101 ? 12.096 2.660 -10.738 1.00 96.06 101 SER A N 1
ATOM 823 C CA . SER A 1 101 ? 11.144 1.831 -9.980 1.00 96.06 101 SER A CA 1
ATOM 824 C C . SER A 1 101 ? 10.188 2.686 -9.145 1.00 96.06 101 SER A C 1
ATOM 826 O O . SER A 1 101 ? 8.986 2.423 -9.116 1.00 96.06 101 SER A O 1
ATOM 828 N N . ARG A 1 102 ? 10.699 3.749 -8.506 1.00 96.75 102 ARG A N 1
ATOM 829 C CA . ARG A 1 102 ? 9.874 4.697 -7.748 1.00 96.75 102 ARG A CA 1
ATOM 830 C C . ARG A 1 102 ? 8.850 5.393 -8.648 1.00 96.75 102 ARG A C 1
ATOM 832 O O . ARG A 1 102 ? 7.677 5.433 -8.297 1.00 96.75 102 ARG A O 1
ATOM 839 N N . ILE A 1 103 ? 9.280 5.894 -9.808 1.00 96.12 103 ILE A N 1
ATOM 840 C CA . ILE A 1 103 ? 8.393 6.551 -10.783 1.00 96.12 103 ILE A CA 1
ATOM 841 C C . ILE A 1 103 ? 7.314 5.579 -11.268 1.00 96.12 103 ILE A C 1
ATOM 843 O O . ILE A 1 103 ? 6.151 5.957 -11.379 1.00 96.12 103 ILE A O 1
ATOM 847 N N . SER A 1 104 ? 7.672 4.318 -11.522 1.00 95.75 104 SER A N 1
ATOM 848 C CA . SER A 1 104 ? 6.705 3.290 -11.929 1.00 95.75 104 SER A CA 1
ATOM 849 C C . SER A 1 104 ? 5.601 3.108 -10.884 1.00 95.75 104 SER A C 1
ATOM 851 O O . SER A 1 104 ? 4.423 3.038 -11.234 1.00 95.75 104 SER A O 1
ATOM 853 N N . MET A 1 105 ? 5.967 3.117 -9.600 1.00 96.88 105 MET A N 1
ATOM 854 C CA . MET A 1 105 ? 5.013 3.038 -8.497 1.00 96.88 105 MET A CA 1
ATOM 855 C C . MET A 1 105 ? 4.164 4.308 -8.344 1.00 96.88 105 MET A C 1
ATOM 857 O O . MET A 1 105 ? 2.952 4.218 -8.177 1.00 96.88 105 MET A O 1
ATOM 861 N N . GLU A 1 106 ? 4.766 5.495 -8.456 1.00 97.75 106 GLU A N 1
ATOM 862 C CA . GLU A 1 106 ? 4.044 6.778 -8.428 1.00 97.75 106 GLU A CA 1
ATOM 863 C C . GLU A 1 106 ? 3.023 6.882 -9.579 1.00 97.75 106 GLU A C 1
ATOM 865 O O . GLU A 1 106 ? 1.902 7.362 -9.385 1.00 97.75 106 GLU A O 1
ATOM 870 N N . ASN A 1 107 ? 3.369 6.367 -10.763 1.00 96.06 107 ASN A N 1
ATOM 871 C CA . ASN A 1 107 ? 2.463 6.289 -11.908 1.00 96.06 107 ASN A CA 1
ATOM 872 C C . ASN A 1 107 ? 1.293 5.330 -11.647 1.00 96.06 107 ASN A C 1
ATOM 874 O O . ASN A 1 107 ? 0.148 5.692 -11.914 1.00 96.06 107 ASN A O 1
ATOM 878 N N . ALA A 1 108 ? 1.560 4.143 -11.095 1.00 96.12 108 ALA A N 1
ATOM 879 C CA . ALA A 1 108 ? 0.518 3.184 -10.729 1.00 96.12 108 ALA A CA 1
ATOM 880 C C . ALA A 1 108 ? -0.445 3.764 -9.682 1.00 96.12 108 ALA A C 1
ATOM 882 O O . ALA A 1 108 ? -1.658 3.722 -9.875 1.00 96.12 108 ALA A O 1
ATOM 883 N N . ILE A 1 109 ? 0.083 4.397 -8.631 1.00 97.06 109 ILE A N 1
ATOM 884 C CA . ILE A 1 109 ? -0.709 5.118 -7.623 1.00 97.06 109 ILE A CA 1
ATOM 885 C C . ILE A 1 109 ? -1.589 6.179 -8.288 1.00 97.06 109 ILE A C 1
ATOM 887 O O . ILE A 1 109 ? -2.788 6.224 -8.042 1.00 97.06 109 ILE A O 1
ATOM 891 N N . THR A 1 110 ? -1.027 6.980 -9.195 1.00 96.75 110 THR A N 1
ATOM 892 C CA . THR A 1 110 ? -1.791 8.005 -9.924 1.00 96.75 110 THR A CA 1
ATOM 893 C C . THR A 1 110 ? -2.931 7.395 -10.751 1.00 96.75 110 THR A C 1
ATOM 895 O O . THR A 1 110 ? -4.005 7.989 -10.856 1.00 96.75 110 THR A O 1
ATOM 898 N N . MET A 1 111 ? -2.728 6.217 -11.353 1.00 94.56 111 MET A N 1
ATOM 899 C CA . MET A 1 111 ? -3.788 5.503 -12.075 1.00 94.56 111 MET A CA 1
ATOM 900 C C . MET A 1 111 ? -4.905 5.047 -11.130 1.00 94.56 111 MET A C 1
ATOM 902 O O . MET A 1 111 ? -6.076 5.254 -11.442 1.00 94.56 111 MET A O 1
ATOM 906 N N . LEU A 1 112 ? -4.553 4.483 -9.972 1.00 95.62 112 LEU A N 1
ATOM 907 C CA . LEU A 1 112 ? -5.520 4.054 -8.958 1.00 95.62 112 LEU A CA 1
ATOM 908 C C . LEU A 1 112 ? -6.313 5.236 -8.384 1.00 95.62 112 LEU A C 1
ATOM 910 O O . LEU A 1 112 ? -7.527 5.148 -8.236 1.00 95.62 112 LEU A O 1
ATOM 914 N N . GLU A 1 113 ? -5.661 6.371 -8.131 1.00 96.00 113 GLU A N 1
ATOM 915 C CA . GLU A 1 113 ? -6.323 7.589 -7.645 1.00 96.00 113 GLU A CA 1
ATOM 916 C C . GLU A 1 113 ? -7.356 8.123 -8.633 1.00 96.00 113 GLU A C 1
ATOM 918 O O . GLU A 1 113 ? -8.458 8.502 -8.237 1.00 96.00 113 GLU A O 1
ATOM 923 N N . LYS A 1 114 ? -7.029 8.115 -9.929 1.00 95.12 114 LYS A N 1
ATOM 924 C CA . LYS A 1 114 ? -7.972 8.506 -10.985 1.00 95.12 114 LYS A CA 1
ATOM 925 C C . LYS A 1 114 ? -9.156 7.547 -11.076 1.00 95.12 114 LYS A C 1
ATOM 927 O O . LYS A 1 114 ? -10.290 8.004 -11.227 1.00 95.12 114 LYS A O 1
ATOM 932 N N . ALA A 1 115 ? -8.906 6.243 -10.968 1.00 93.50 115 ALA A N 1
ATOM 933 C CA . ALA A 1 115 ? -9.967 5.242 -10.959 1.00 93.50 115 ALA A CA 1
ATOM 934 C C . ALA A 1 115 ? -10.908 5.448 -9.764 1.00 93.50 115 ALA A C 1
ATOM 936 O O . ALA A 1 115 ? -12.127 5.487 -9.925 1.00 93.50 115 ALA A O 1
ATOM 937 N N . LEU A 1 116 ? -10.341 5.675 -8.580 1.00 94.12 116 LEU A N 1
ATOM 938 C CA . LEU A 1 116 ? -11.085 5.912 -7.350 1.00 94.12 116 LEU A CA 1
ATOM 939 C C . LEU A 1 116 ? -11.916 7.201 -7.406 1.00 94.12 116 LEU A C 1
ATOM 941 O O . LEU A 1 116 ? -13.082 7.193 -7.021 1.00 94.12 116 LEU A O 1
ATOM 945 N N . ASP A 1 117 ? -11.351 8.301 -7.907 1.00 95.19 117 ASP A N 1
ATOM 946 C CA . ASP A 1 117 ? -12.078 9.563 -8.100 1.00 95.19 117 ASP A CA 1
ATOM 947 C C . ASP A 1 117 ? -13.241 9.404 -9.095 1.00 95.19 117 ASP A C 1
ATOM 949 O O . ASP A 1 117 ? -14.341 9.896 -8.843 1.00 95.19 117 ASP A O 1
ATOM 953 N N . SER A 1 118 ? -13.040 8.644 -10.176 1.00 92.69 118 SER A N 1
ATOM 954 C CA . SER A 1 118 ? -14.095 8.346 -11.157 1.00 92.69 118 SER A CA 1
ATOM 955 C C . SER A 1 118 ? -15.242 7.556 -10.519 1.00 92.69 118 SER A C 1
ATOM 957 O O . SER A 1 118 ? -16.411 7.934 -10.627 1.00 92.69 118 SER A O 1
ATOM 959 N N . VAL A 1 119 ? -14.915 6.509 -9.762 1.00 93.44 119 VAL A N 1
ATOM 960 C CA . VAL A 1 119 ? -15.907 5.655 -9.093 1.00 93.44 119 VAL A CA 1
ATOM 961 C C . VAL A 1 119 ? -16.650 6.410 -7.990 1.00 93.44 119 VAL A C 1
ATOM 963 O O . VAL A 1 119 ? -17.874 6.311 -7.901 1.00 93.44 119 VAL A O 1
ATOM 966 N N . LYS A 1 120 ? -15.960 7.264 -7.220 1.00 91.81 120 LYS A N 1
ATOM 967 C CA . LYS A 1 120 ? -16.587 8.163 -6.229 1.00 91.81 120 LYS A CA 1
ATOM 968 C C . LYS A 1 120 ? -17.590 9.135 -6.865 1.00 91.81 120 LYS A C 1
ATOM 970 O O . LYS A 1 120 ? -18.532 9.559 -6.198 1.00 91.81 120 LYS A O 1
ATOM 975 N N . ARG A 1 121 ? -17.430 9.465 -8.151 1.00 92.62 121 ARG A N 1
ATOM 976 C CA . ARG A 1 121 ? -18.373 10.282 -8.941 1.00 92.62 121 ARG A CA 1
ATOM 977 C C . ARG A 1 121 ? -19.476 9.465 -9.624 1.00 92.62 121 ARG A C 1
ATOM 979 O O . ARG A 1 121 ? -20.309 10.046 -10.316 1.00 92.62 121 ARG A O 1
ATOM 986 N N . GLY A 1 122 ? -19.502 8.143 -9.443 1.00 88.94 122 GLY A N 1
ATOM 987 C CA . GLY A 1 122 ? -20.449 7.242 -10.105 1.00 88.94 122 GLY A CA 1
ATOM 988 C C . GLY A 1 122 ? -20.134 6.985 -11.583 1.00 88.94 122 GLY A C 1
ATOM 989 O O . GLY A 1 122 ? -21.022 6.592 -12.337 1.00 88.94 122 GLY A O 1
ATOM 990 N N . GLN A 1 123 ? -18.893 7.233 -12.008 1.00 88.31 123 GLN A N 1
ATOM 991 C CA . GLN A 1 123 ? -18.395 6.976 -13.359 1.00 88.31 123 GLN A CA 1
ATOM 992 C C . GLN A 1 123 ? -17.591 5.662 -13.394 1.00 88.31 123 GLN A C 1
ATOM 994 O O . GLN A 1 123 ? -17.101 5.215 -12.354 1.00 88.31 123 GLN A O 1
ATOM 999 N N . PRO A 1 124 ? -17.442 5.012 -14.565 1.00 83.31 124 PRO A N 1
ATOM 1000 C CA . PRO A 1 124 ? -16.564 3.851 -14.686 1.00 83.31 124 PRO A CA 1
ATOM 1001 C C . PRO A 1 124 ? -15.103 4.210 -14.329 1.00 83.31 124 PRO A C 1
ATOM 1003 O O . PRO A 1 124 ? -14.670 5.324 -14.619 1.00 83.31 124 PRO A O 1
ATOM 1006 N N . PRO A 1 125 ? -14.323 3.277 -13.745 1.00 76.88 125 PRO A N 1
ATOM 1007 C CA . PRO A 1 125 ? -12.955 3.529 -13.262 1.00 76.88 125 PRO A CA 1
ATOM 1008 C C . PRO A 1 125 ? -11.942 3.871 -14.365 1.00 76.88 125 PRO A C 1
ATOM 1010 O O . PRO A 1 125 ? -10.874 4.405 -14.074 1.00 76.88 125 PRO A O 1
ATOM 1013 N N . TYR A 1 126 ? -12.274 3.594 -15.627 1.00 68.56 126 TYR A N 1
ATOM 1014 C CA . TYR A 1 126 ? -11.485 3.993 -16.785 1.00 68.56 126 TYR A CA 1
ATOM 1015 C C . TYR A 1 126 ? -12.415 4.610 -17.833 1.00 68.56 126 TYR A C 1
ATOM 1017 O O . TYR A 1 126 ? -13.306 3.939 -18.357 1.00 68.56 126 TYR A O 1
ATOM 1025 N N . GLU A 1 127 ? -12.210 5.888 -18.153 1.00 52.97 127 GLU A N 1
ATOM 1026 C CA . GLU A 1 127 ? -12.679 6.439 -19.423 1.00 52.97 127 GLU A CA 1
ATOM 1027 C C . GLU A 1 127 ? -11.717 5.934 -20.507 1.00 52.97 127 GLU A C 1
ATOM 1029 O O . GLU A 1 127 ? -10.501 6.060 -20.364 1.00 52.97 127 GLU A O 1
ATOM 1034 N N . ASN A 1 128 ? -12.245 5.287 -21.551 1.00 37.25 128 ASN A N 1
ATOM 1035 C CA . ASN A 1 128 ? -11.445 4.803 -22.679 1.00 37.25 128 ASN A CA 1
ATOM 1036 C C . ASN A 1 128 ? -10.597 5.960 -23.246 1.00 37.25 128 ASN A C 1
ATOM 1038 O O . ASN A 1 128 ? -11.169 6.932 -23.742 1.00 37.25 128 ASN A O 1
ATOM 1042 N N . PHE A 1 129 ? -9.267 5.844 -23.178 1.00 35.25 129 PHE A N 1
ATOM 1043 C CA . PHE A 1 129 ? -8.321 6.703 -23.899 1.00 35.25 129 PHE A CA 1
ATOM 1044 C C . PHE A 1 129 ? -7.913 6.049 -25.218 1.00 35.25 129 PHE A C 1
ATOM 1046 O O . PHE A 1 129 ? -7.609 4.834 -25.198 1.00 35.25 129 PHE A O 1
#

Foldseek 3Di:
DVVVVVPDPPVPDDLVVLVVVCVVVVHDSVVSSVVVLLVVLVPDCLLVLVVVQVVVVHDDSVLSSLSSVLVVLCVVLVHDDHRDDCVVVVVDDDPDPHVVSVVVSVVVSVLSVQLNVQVVVVHHSDDDD

Secondary structure (DSSP, 8-state):
-HHHHHTS-GGGS-HHHHHHHHHHHTS-HHHHHHHHHHHHHTT--GGGHHHHHHHTT---HHHHHHHHHHHHHHHHTT---PPPP-HHHHHSPPSSHHHHHHHHHHHHHHHHHHHHHHHHTTS-S----

Organism: NCBI:txid64969